Protein AF-A0A4Q8K245-F1 (afdb_monomer_lite)

Organism: Deinopis subrufa (NCBI:txid1905329)

InterPro domains:
  IPR043159 D-galactoside/L-rhamnose binding SUEL lectin domain superfamily [G3DSA:2.60.120.740] (26-124)

Sequence (124 aa):
MGRGRLYFTFITVLTFGAFLLLEHFASSKEFHREVACFKDVVRLNCGNHSFIAIHEAYFTGAQEENLTCTFPALEHEYIEDESATEAGNLSGCYEDIRVYVNRKCSGLNECRFSYEDEPEKICP

Secondary structure (DSSP, 8-state):
--SSHHHHHHHHHHHHHHHTT----------------TTS-EEEE--TT-----S--EEESS--TT----PPP--------TT---SS-GGG-EEE-HHHHHHHHTT-SEEEE-STT-TT----

Foldseek 3Di:
DDDPPPVVVVVVVVVVVVVVVPPPDPDPPDDDDDDDDQADKDKDAADDPDFDDDPFDKDALADDPPDDDDDPPPPPPDDDDPPPPPPDDSNPDMGGCNVVCCVQGTRHRMGIDHNNPPPPDPHD

Radius of gyration: 26.3 Å; chains: 1; bounding box: 87×25×61 Å

pLDDT: mean 73.12, std 18.88, range [38.72, 95.94]

Structure (mmCIF, N/CA/C/O backbone):
data_AF-A0A4Q8K245-F1
#
_entry.id   AF-A0A4Q8K245-F1
#
loop_
_atom_site.group_PDB
_atom_site.id
_atom_site.type_symbol
_atom_site.label_atom_id
_atom_site.label_alt_id
_atom_site.label_comp_id
_atom_site.label_asym_id
_atom_site.label_entity_id
_atom_site.label_seq_id
_atom_site.pdbx_PDB_ins_code
_atom_site.Cartn_x
_atom_site.Cartn_y
_atom_site.Cartn_z
_atom_site.occupancy
_atom_site.B_iso_or_equiv
_atom_site.auth_seq_id
_atom_site.auth_comp_id
_atom_site.auth_asym_id
_atom_site.auth_atom_id
_atom_site.pdbx_PDB_model_num
ATOM 1 N N . MET A 1 1 ? -63.505 11.879 28.312 1.00 49.59 1 MET A N 1
ATOM 2 C CA . MET A 1 1 ? -62.464 11.040 27.668 1.00 49.59 1 MET A CA 1
ATOM 3 C C . MET A 1 1 ? -62.004 11.737 26.392 1.00 49.59 1 MET A C 1
ATOM 5 O O . MET A 1 1 ? -62.877 12.137 25.641 1.00 49.59 1 MET A O 1
ATOM 9 N N . GLY A 1 2 ? -60.697 11.926 26.142 1.00 54.75 2 GLY A N 1
ATOM 10 C CA . GLY A 1 2 ? -60.235 12.246 24.773 1.00 54.75 2 GLY A CA 1
ATOM 11 C C . GLY A 1 2 ? -59.181 13.341 24.534 1.00 54.75 2 GLY A C 1
ATOM 12 O O . GLY A 1 2 ? -58.952 13.651 23.375 1.00 54.75 2 GLY A O 1
ATOM 13 N N . ARG A 1 3 ? -58.515 13.928 25.543 1.00 49.56 3 ARG A N 1
ATOM 14 C CA . ARG A 1 3 ? -57.474 14.967 25.303 1.00 49.56 3 ARG A CA 1
ATOM 15 C C . ARG A 1 3 ? -56.019 14.545 25.566 1.00 49.56 3 ARG A C 1
ATOM 17 O O . ARG A 1 3 ? -55.113 15.204 25.081 1.00 49.56 3 ARG A O 1
ATOM 24 N N . GLY A 1 4 ? -55.781 13.424 26.254 1.00 49.59 4 GLY A N 1
ATOM 25 C CA . GLY A 1 4 ? -54.425 12.960 26.600 1.00 49.59 4 GLY A CA 1
ATOM 26 C C . GLY A 1 4 ? -53.697 12.136 25.527 1.00 49.59 4 GLY A C 1
ATOM 27 O O . GLY A 1 4 ? -52.497 11.923 25.641 1.00 49.59 4 GLY A O 1
ATOM 28 N N . ARG A 1 5 ? -54.393 11.666 24.480 1.00 50.62 5 ARG A N 1
ATOM 29 C CA . ARG A 1 5 ? -53.818 10.738 23.483 1.00 50.62 5 ARG A CA 1
ATOM 30 C C . ARG A 1 5 ? -53.032 11.415 22.352 1.00 50.62 5 ARG A C 1
ATOM 32 O O . ARG A 1 5 ? -52.119 10.796 21.829 1.00 50.62 5 ARG A O 1
ATOM 39 N N . LEU A 1 6 ? -53.345 12.666 22.006 1.00 50.66 6 LEU A N 1
ATOM 40 C CA . LEU A 1 6 ? -52.697 13.388 20.896 1.00 50.66 6 LEU A CA 1
ATOM 41 C C . LEU A 1 6 ? -51.326 13.981 21.257 1.00 50.66 6 LEU A C 1
ATOM 43 O O . LEU A 1 6 ? -50.460 14.094 20.394 1.00 50.66 6 LEU A O 1
ATOM 47 N N . TYR A 1 7 ? -51.102 14.322 22.528 1.00 53.09 7 TYR A N 1
ATOM 48 C CA . TYR A 1 7 ? -49.815 14.863 22.981 1.00 53.09 7 TYR A CA 1
ATOM 49 C C . TYR A 1 7 ? -48.709 13.799 22.995 1.00 53.09 7 TYR A C 1
ATOM 51 O O . TYR A 1 7 ? -47.568 14.080 22.640 1.00 53.09 7 TYR A O 1
ATOM 59 N N . PHE A 1 8 ? -49.054 12.558 23.346 1.00 53.47 8 PHE A N 1
ATOM 60 C CA . PHE A 1 8 ? -48.093 11.456 23.445 1.00 53.47 8 PHE A CA 1
ATOM 61 C C . PHE A 1 8 ? -47.532 11.022 22.082 1.00 53.47 8 PHE A C 1
ATOM 63 O O . PHE A 1 8 ? -46.359 10.663 21.977 1.00 53.47 8 PHE A O 1
ATOM 70 N N . THR A 1 9 ? -48.341 11.093 21.023 1.00 55.25 9 THR A N 1
ATOM 71 C CA . THR A 1 9 ? -47.915 10.747 19.658 1.00 55.25 9 THR A CA 1
ATOM 72 C C . THR A 1 9 ? -47.022 11.816 19.030 1.00 55.25 9 THR A C 1
ATOM 74 O O . THR A 1 9 ? -46.083 11.483 18.321 1.00 55.25 9 THR A O 1
ATOM 77 N N . PHE A 1 10 ? -47.251 13.100 19.320 1.00 55.84 10 PHE A N 1
ATOM 78 C CA . PHE A 1 10 ? -46.391 14.172 18.801 1.00 55.84 10 PHE A CA 1
ATOM 79 C C . PHE A 1 10 ? -44.994 14.168 19.435 1.00 55.84 10 PHE A C 1
ATOM 81 O O . PHE A 1 10 ? -44.003 14.358 18.734 1.00 55.84 10 PHE A O 1
ATOM 88 N N . ILE A 1 11 ? -44.903 13.907 20.744 1.00 58.59 11 ILE A N 1
ATOM 89 C CA . ILE A 1 11 ? -43.617 13.865 21.458 1.00 58.59 11 ILE A CA 1
ATOM 90 C C . ILE A 1 11 ? -42.775 12.676 20.985 1.00 58.59 11 ILE A C 1
ATOM 92 O O . ILE A 1 11 ? -41.591 12.844 20.716 1.00 58.59 11 ILE A O 1
ATOM 96 N N . THR A 1 12 ? -43.384 11.499 20.817 1.00 57.22 12 THR A N 1
ATOM 97 C CA . THR A 1 12 ? -42.671 10.293 20.363 1.00 57.22 12 THR A CA 1
ATOM 98 C C . THR A 1 12 ? -42.132 10.428 18.938 1.00 57.22 12 THR A C 1
ATOM 100 O O . THR A 1 12 ? -40.985 10.058 18.692 1.00 57.22 12 THR A O 1
ATOM 103 N N . VAL A 1 13 ? -42.892 11.026 18.015 1.00 59.19 13 VAL A N 1
ATOM 104 C CA . VAL A 1 13 ? -42.427 11.279 16.637 1.00 59.19 13 VAL A CA 1
ATOM 105 C C . VAL A 1 13 ? -41.276 12.292 16.605 1.00 59.19 13 VAL A C 1
ATOM 107 O O . VAL A 1 13 ? -40.298 12.070 15.894 1.00 59.19 13 VAL A O 1
ATOM 110 N N . LEU A 1 14 ? -41.333 13.358 17.412 1.00 57.09 14 LEU A N 1
ATOM 111 C CA . LEU A 1 14 ? -40.240 14.335 17.518 1.00 57.09 14 LEU A CA 1
ATOM 112 C C . LEU A 1 14 ? -38.965 13.724 18.119 1.00 57.09 14 LEU A C 1
ATOM 114 O O . LEU A 1 14 ? -37.870 13.998 17.630 1.00 57.09 14 LEU A O 1
ATOM 118 N N . THR A 1 15 ? -39.086 12.861 19.133 1.00 56.16 15 THR A N 1
ATOM 119 C CA . THR A 1 15 ? -37.920 12.192 19.733 1.00 56.16 15 THR A CA 1
ATOM 120 C C . THR A 1 15 ? -37.309 11.131 18.817 1.00 56.16 15 THR A C 1
ATOM 122 O O . THR A 1 15 ? -36.087 11.026 18.762 1.00 56.16 15 THR A O 1
ATOM 125 N N . PHE A 1 16 ? -38.120 10.384 18.057 1.00 55.59 16 PHE A N 1
ATOM 126 C CA . PHE A 1 16 ? -37.610 9.413 17.079 1.00 55.59 16 PHE A CA 1
ATOM 127 C C . PHE A 1 16 ? -37.001 10.098 15.845 1.00 55.59 16 PHE A C 1
ATOM 129 O O . PHE A 1 16 ? -35.970 9.646 15.355 1.00 55.59 16 PHE A O 1
ATOM 136 N N . GLY A 1 17 ? -37.569 11.217 15.381 1.00 57.06 17 GLY A N 1
ATOM 137 C CA . GLY A 1 17 ? -37.001 12.006 14.282 1.00 57.06 17 GLY A CA 1
ATOM 138 C C . GLY A 1 17 ? -35.650 12.644 14.626 1.00 57.06 17 GLY A C 1
ATOM 139 O O . GLY A 1 17 ? -34.766 12.695 13.778 1.00 57.06 17 GLY A O 1
ATOM 140 N N . ALA A 1 18 ? -35.454 13.065 15.880 1.00 54.41 18 ALA A N 1
ATOM 141 C CA . ALA A 1 18 ? -34.168 13.583 16.352 1.00 54.41 18 ALA A CA 1
ATOM 142 C C . ALA A 1 18 ? -33.108 12.479 16.542 1.00 54.41 18 ALA A C 1
ATOM 144 O O . ALA A 1 18 ? -31.932 12.711 16.275 1.00 54.41 18 ALA A O 1
ATOM 145 N N . PHE A 1 19 ? -33.513 11.272 16.955 1.00 53.28 19 PHE A N 1
ATOM 146 C CA . PHE A 1 19 ? -32.602 10.130 17.112 1.00 53.28 19 PHE A CA 1
ATOM 147 C C . PHE A 1 19 ? -32.073 9.589 15.776 1.00 53.28 19 PHE A C 1
ATOM 149 O O . PHE A 1 19 ? -30.941 9.121 15.723 1.00 53.28 19 PHE A O 1
ATOM 156 N N . LEU A 1 20 ? -32.854 9.689 14.695 1.00 53.38 20 LEU A N 1
ATOM 157 C CA . LEU A 1 20 ? -32.429 9.272 13.351 1.00 53.38 20 LEU A CA 1
ATOM 158 C C . LEU A 1 20 ? -31.488 10.273 12.656 1.00 53.38 20 LEU A C 1
ATOM 160 O O . LEU A 1 20 ? -30.906 9.937 11.634 1.00 53.38 20 LEU A O 1
ATOM 164 N N . LEU A 1 21 ? -31.317 11.484 13.197 1.00 53.31 21 LEU A N 1
ATOM 165 C CA . LEU A 1 21 ? -30.367 12.482 12.682 1.00 53.31 21 LEU A CA 1
ATOM 166 C C . LEU A 1 21 ? -29.001 12.437 13.381 1.00 53.31 21 LEU A C 1
ATOM 168 O O . LEU A 1 21 ? -28.080 13.136 12.966 1.00 53.31 21 LEU A O 1
ATOM 172 N N . LEU A 1 22 ? -28.846 11.608 14.418 1.00 52.09 22 LEU A N 1
ATOM 173 C CA . LEU A 1 22 ? -27.556 11.320 15.046 1.00 52.09 22 LEU A CA 1
ATOM 174 C C . LEU A 1 22 ? -26.837 10.176 14.314 1.00 52.09 22 LEU A C 1
ATOM 176 O O . LEU A 1 22 ? -26.332 9.237 14.931 1.00 52.09 22 LEU A O 1
ATOM 180 N N . GLU A 1 23 ? -26.763 10.243 12.985 1.00 57.19 23 GLU A N 1
ATOM 181 C CA . GLU A 1 23 ? -25.785 9.422 12.282 1.00 57.19 23 GLU A CA 1
ATOM 182 C C . GLU A 1 23 ? -24.394 9.918 12.683 1.00 57.19 23 GLU A C 1
ATOM 184 O O . GLU A 1 23 ? -24.002 11.058 12.422 1.00 57.19 23 GLU A O 1
ATOM 189 N N . HIS A 1 24 ? -23.663 9.067 13.403 1.00 55.66 24 HIS A N 1
ATOM 190 C CA . HIS A 1 24 ? -22.238 9.237 13.635 1.00 55.66 24 HIS A CA 1
ATOM 191 C C . HIS A 1 24 ? -21.542 9.183 12.275 1.00 55.66 24 HIS A C 1
ATOM 193 O O . HIS A 1 24 ? -21.122 8.120 11.822 1.00 55.66 24 HIS A O 1
ATOM 199 N N . PHE A 1 25 ? -21.426 10.329 11.608 1.00 54.88 25 PHE A N 1
ATOM 200 C CA . PHE A 1 25 ? -20.512 10.457 10.489 1.00 54.88 25 PHE A CA 1
ATOM 201 C C . PHE A 1 25 ? -19.118 10.146 11.025 1.00 54.88 25 PHE A C 1
ATOM 203 O O . PHE A 1 25 ? -18.597 10.855 11.891 1.00 54.88 25 PHE A O 1
ATOM 210 N N . ALA A 1 26 ? -18.538 9.047 10.543 1.00 56.75 26 ALA A N 1
ATOM 211 C CA . ALA A 1 26 ? -17.134 8.747 10.737 1.00 56.75 26 ALA A CA 1
ATOM 212 C C . ALA A 1 26 ? -16.336 9.907 10.125 1.00 56.75 26 ALA A C 1
ATOM 214 O O . ALA A 1 26 ? -16.166 10.000 8.913 1.00 56.75 26 ALA A O 1
ATOM 215 N N . SER A 1 27 ? -15.941 10.858 10.968 1.00 59.62 27 SER A N 1
ATOM 216 C CA . SER A 1 27 ? -15.174 12.026 10.556 1.00 59.62 27 SER A CA 1
ATOM 217 C C . SER A 1 27 ? -13.703 11.638 10.525 1.00 59.62 27 SER A C 1
ATOM 219 O O . SER A 1 27 ? -13.138 11.269 11.559 1.00 59.62 27 SER A O 1
ATOM 221 N N . SER A 1 28 ? -13.094 11.690 9.339 1.00 65.06 28 SER A N 1
ATOM 222 C CA . SER A 1 28 ? -11.651 11.503 9.199 1.00 65.06 28 SER A CA 1
ATOM 223 C C . SER A 1 28 ? -10.947 12.669 9.888 1.00 65.06 28 SER A C 1
ATOM 225 O O . SER A 1 28 ? -11.011 13.808 9.425 1.00 65.06 28 SER A O 1
ATOM 227 N N . LYS A 1 29 ? -10.343 12.404 11.048 1.00 66.56 29 LYS A N 1
ATOM 228 C CA . LYS A 1 29 ? -9.685 13.434 11.864 1.00 66.56 29 LYS A CA 1
ATOM 229 C C . LYS A 1 29 ? -8.272 13.770 11.392 1.00 66.56 29 LYS A C 1
ATOM 231 O O . LYS A 1 29 ? -7.773 14.829 11.759 1.00 66.56 29 LYS A O 1
ATOM 236 N N . GLU A 1 30 ? -7.632 12.886 10.631 1.00 80.12 30 GLU A N 1
ATOM 237 C CA . GLU A 1 30 ? -6.208 12.979 10.320 1.00 80.12 30 GLU A CA 1
ATOM 238 C C . GLU A 1 30 ? -5.910 12.319 8.969 1.00 80.12 30 GLU A C 1
ATOM 240 O O . GLU A 1 30 ? -6.355 11.201 8.711 1.00 80.12 30 GLU A O 1
ATOM 245 N N . PHE A 1 31 ? -5.174 13.023 8.107 1.00 86.62 31 PHE A N 1
ATOM 246 C CA . PHE A 1 31 ? -4.715 12.510 6.819 1.00 86.62 31 PHE A CA 1
ATOM 247 C C . PHE A 1 31 ? -3.210 12.284 6.889 1.00 86.62 31 PHE A C 1
ATOM 249 O O . PHE A 1 31 ? -2.457 13.216 7.170 1.00 86.62 31 PHE A O 1
ATOM 256 N N . HIS A 1 32 ? -2.791 11.055 6.602 1.00 88.50 32 HIS A N 1
ATOM 257 C CA . HIS A 1 32 ? -1.388 10.668 6.500 1.00 88.50 32 HIS A CA 1
ATOM 258 C C . HIS A 1 32 ? -1.080 10.270 5.067 1.00 88.50 32 HIS A C 1
ATOM 260 O O . HIS A 1 32 ? -1.890 9.609 4.413 1.00 88.50 32 HIS A O 1
ATOM 266 N N . ARG A 1 33 ? 0.093 10.674 4.588 1.00 89.06 33 ARG A N 1
ATOM 267 C CA . ARG A 1 33 ? 0.601 10.312 3.269 1.00 89.06 33 ARG A CA 1
ATOM 268 C C . ARG A 1 33 ? 1.903 9.552 3.450 1.00 89.06 33 ARG A C 1
ATOM 270 O O . ARG A 1 33 ? 2.826 10.070 4.067 1.00 89.06 33 ARG A O 1
ATOM 277 N N . GLU A 1 34 ? 1.967 8.366 2.863 1.00 90.31 34 GLU A N 1
ATOM 278 C CA . GLU A 1 34 ? 3.161 7.527 2.838 1.00 90.31 34 GLU A CA 1
ATOM 279 C C . GLU A 1 34 ? 3.621 7.349 1.391 1.00 90.31 34 GLU A C 1
ATOM 281 O O . GLU A 1 34 ? 2.797 7.176 0.491 1.00 90.31 34 GLU A O 1
ATOM 286 N N . VAL A 1 35 ? 4.933 7.403 1.170 1.00 89.06 35 VAL A N 1
ATOM 287 C CA . VAL A 1 35 ? 5.559 7.236 -0.149 1.00 89.06 35 VAL A CA 1
ATOM 288 C C . VAL A 1 35 ? 6.695 6.232 -0.008 1.00 89.06 35 VAL A C 1
ATOM 290 O O . VAL A 1 35 ? 7.476 6.306 0.940 1.00 89.06 35 VAL A O 1
ATOM 293 N N . ALA A 1 36 ? 6.785 5.285 -0.936 1.00 89.19 36 ALA A N 1
ATOM 294 C CA . ALA A 1 36 ? 7.809 4.250 -0.934 1.00 89.19 36 ALA A CA 1
ATOM 295 C C . ALA A 1 36 ? 8.207 3.889 -2.368 1.00 89.19 36 ALA A C 1
ATOM 297 O O . ALA A 1 36 ? 7.430 4.102 -3.302 1.00 89.19 36 ALA A O 1
ATOM 298 N N . CYS A 1 37 ? 9.413 3.351 -2.545 1.00 88.12 37 CYS A N 1
ATOM 299 C CA . CYS A 1 37 ? 9.863 2.886 -3.851 1.00 88.12 37 CYS A CA 1
ATOM 300 C C . CYS A 1 37 ? 9.255 1.523 -4.204 1.00 88.12 37 CYS A C 1
ATOM 302 O O . CYS A 1 37 ? 8.715 0.823 -3.352 1.00 88.12 37 CYS A O 1
ATOM 304 N N . PHE A 1 38 ? 9.389 1.121 -5.471 1.00 85.50 38 PHE A N 1
ATOM 305 C CA . PHE A 1 38 ? 8.804 -0.108 -6.022 1.00 85.50 38 PHE A CA 1
ATOM 306 C C . PHE A 1 38 ? 9.027 -1.369 -5.158 1.00 85.50 38 PHE A C 1
ATOM 308 O O . PHE A 1 38 ? 8.093 -2.137 -4.947 1.00 85.50 38 PHE A O 1
ATOM 315 N N . LYS A 1 39 ? 10.246 -1.560 -4.630 1.00 85.94 39 LYS A N 1
ATOM 316 C CA . LYS A 1 39 ? 10.631 -2.732 -3.811 1.00 85.94 39 LYS A CA 1
ATOM 317 C C . LYS A 1 39 ? 10.394 -2.556 -2.311 1.00 85.94 39 LYS A C 1
ATOM 319 O O . LYS A 1 39 ? 10.665 -3.463 -1.525 1.00 85.94 39 LYS A O 1
ATOM 324 N N . ASP A 1 40 ? 9.953 -1.378 -1.894 1.00 90.06 40 ASP A N 1
ATOM 325 C CA . ASP A 1 40 ? 9.794 -1.073 -0.483 1.00 90.06 40 ASP A CA 1
ATOM 326 C C . ASP A 1 40 ? 8.421 -1.526 0.026 1.00 90.06 40 ASP A C 1
ATOM 328 O O . ASP A 1 40 ? 7.476 -1.795 -0.723 1.00 90.06 40 ASP A O 1
ATOM 332 N N . VAL A 1 41 ? 8.318 -1.620 1.351 1.00 92.69 41 VAL A N 1
ATOM 333 C CA . VAL A 1 41 ? 7.071 -1.946 2.043 1.00 92.69 41 VAL A CA 1
ATOM 334 C C . VAL A 1 41 ? 6.552 -0.694 2.736 1.00 92.69 41 VAL A C 1
ATOM 336 O O . VAL A 1 41 ? 7.135 -0.230 3.718 1.00 92.69 41 VAL A O 1
ATOM 339 N N . VAL A 1 42 ? 5.409 -0.200 2.274 1.00 93.88 42 VAL A N 1
ATOM 340 C CA . VAL A 1 42 ? 4.618 0.840 2.931 1.00 93.88 42 VAL A CA 1
ATOM 341 C C . VAL A 1 42 ? 3.990 0.266 4.199 1.00 93.88 42 VAL A C 1
ATOM 343 O O . VAL A 1 42 ? 3.380 -0.809 4.182 1.00 93.88 42 VAL A O 1
ATOM 346 N N . ARG A 1 43 ? 4.122 0.989 5.313 1.00 94.81 43 ARG A N 1
ATOM 347 C CA . ARG A 1 43 ? 3.517 0.629 6.601 1.00 94.81 43 ARG A CA 1
ATOM 348 C C . ARG A 1 43 ? 2.500 1.688 6.989 1.00 94.81 43 ARG A C 1
ATOM 350 O O . ARG A 1 43 ? 2.875 2.801 7.326 1.00 94.81 43 ARG A O 1
ATOM 357 N N . LEU A 1 44 ? 1.228 1.319 6.969 1.00 94.19 44 LEU A N 1
ATOM 358 C CA . LEU A 1 44 ? 0.133 2.178 7.403 1.00 94.19 44 LEU A CA 1
ATOM 359 C C . LEU A 1 44 ? -0.236 1.802 8.834 1.00 94.19 44 LEU A C 1
ATOM 361 O O . LEU A 1 44 ? -0.446 0.622 9.121 1.00 94.19 44 LEU A O 1
ATOM 365 N N . ASN A 1 45 ? -0.312 2.784 9.727 1.00 93.25 45 ASN A N 1
ATOM 366 C CA . ASN A 1 45 ? -0.686 2.557 11.117 1.00 93.25 45 ASN A CA 1
ATOM 367 C C . ASN A 1 45 ? -1.606 3.673 11.613 1.00 93.25 45 ASN A C 1
ATOM 369 O O . ASN A 1 45 ? -1.278 4.857 11.540 1.00 93.25 45 ASN A O 1
ATOM 373 N N . CYS A 1 46 ? -2.753 3.267 12.131 1.00 90.56 46 CYS A N 1
ATOM 374 C CA . CYS A 1 46 ? -3.708 4.102 12.824 1.00 90.56 46 CYS A CA 1
ATOM 375 C C . CYS A 1 46 ? -3.696 3.748 14.318 1.00 90.56 46 CYS A C 1
ATOM 377 O O . CYS A 1 46 ? -3.587 2.585 14.705 1.00 9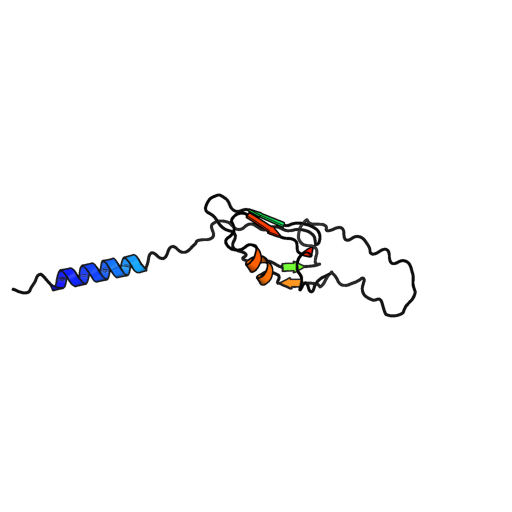0.56 46 CYS A O 1
ATOM 379 N N . GLY A 1 47 ? -3.808 4.767 15.174 1.00 87.38 47 GLY A N 1
ATOM 380 C CA . GLY A 1 47 ? -3.819 4.588 16.624 1.00 87.38 47 GLY A CA 1
ATOM 381 C C . GLY A 1 47 ? -4.967 3.710 17.144 1.00 87.38 47 GLY A C 1
ATOM 382 O O . GLY A 1 47 ? -5.889 3.314 16.434 1.00 87.38 47 GLY A O 1
ATOM 383 N N . ASN A 1 48 ? -4.938 3.425 18.447 1.00 84.19 48 ASN A N 1
ATOM 384 C CA . ASN A 1 48 ? -5.974 2.616 19.086 1.00 84.19 48 ASN A CA 1
ATOM 385 C C . ASN A 1 48 ? -7.354 3.288 18.927 1.00 84.19 48 ASN A C 1
ATOM 387 O O . ASN A 1 48 ? -7.550 4.412 19.389 1.00 84.19 48 ASN A O 1
ATOM 391 N N . HIS A 1 49 ? -8.300 2.567 18.313 1.00 87.25 49 HIS A N 1
ATOM 392 C CA . HIS A 1 49 ? -9.668 2.997 17.961 1.00 87.25 49 HIS A CA 1
ATOM 393 C C . HIS A 1 49 ?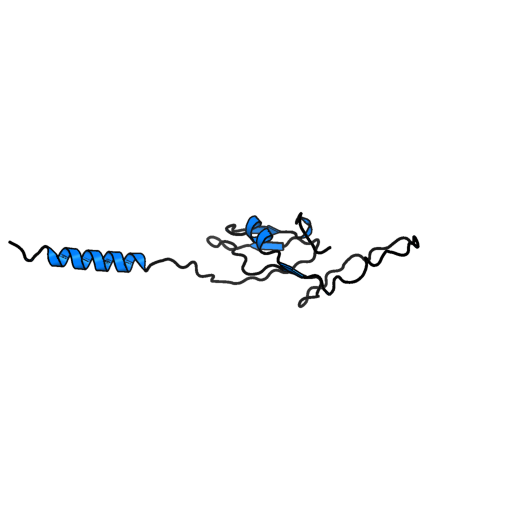 -9.829 3.823 16.673 1.00 87.25 49 HIS A C 1
ATOM 395 O O . HIS A 1 49 ? -10.910 4.371 16.446 1.00 87.25 49 HIS A O 1
ATOM 401 N N . SER A 1 50 ?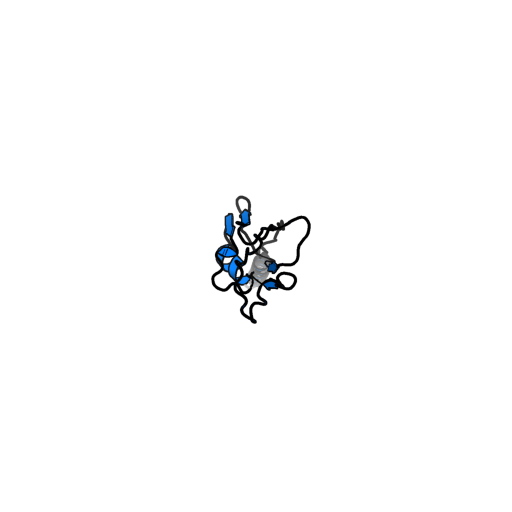 -8.815 3.893 15.814 1.00 89.12 50 SER A N 1
ATOM 402 C CA . SER A 1 50 ? -8.976 4.347 14.430 1.00 89.12 50 SER A CA 1
ATOM 403 C C . SER A 1 50 ? -8.607 3.238 13.455 1.00 89.12 50 SER A C 1
ATOM 405 O O . SER A 1 50 ? -7.890 2.308 13.803 1.00 89.12 50 SER A O 1
ATOM 407 N N . PHE A 1 51 ? -9.136 3.330 12.240 1.00 92.94 51 PHE A N 1
ATOM 408 C CA . PHE A 1 51 ? -8.889 2.374 11.171 1.00 92.94 51 PHE A CA 1
ATOM 409 C C . PHE A 1 51 ? -8.408 3.107 9.922 1.00 92.94 51 PHE A C 1
ATOM 411 O O . PHE A 1 51 ? -8.696 4.289 9.720 1.00 92.94 51 PHE A O 1
ATOM 418 N N . ILE A 1 52 ? -7.697 2.378 9.074 1.00 94.31 52 ILE A N 1
ATOM 419 C CA . ILE A 1 52 ? -7.172 2.870 7.811 1.00 94.31 52 ILE A CA 1
ATOM 420 C C . ILE A 1 52 ? -8.326 3.023 6.820 1.00 94.31 52 ILE A C 1
ATOM 422 O O . ILE A 1 52 ? -9.086 2.082 6.573 1.00 94.31 52 ILE A O 1
ATOM 426 N N . ALA A 1 53 ? -8.424 4.206 6.222 1.00 93.56 53 ALA A N 1
ATOM 427 C CA . ALA A 1 53 ? -9.280 4.484 5.079 1.00 93.56 53 ALA A CA 1
ATOM 428 C C . ALA A 1 53 ? -8.416 5.079 3.964 1.00 93.56 53 ALA A C 1
ATOM 430 O O . ALA A 1 53 ? -7.832 6.150 4.126 1.00 93.56 53 ALA A O 1
ATOM 431 N N . ILE A 1 54 ? -8.313 4.372 2.838 1.00 94.75 54 ILE A N 1
ATOM 432 C CA . ILE A 1 54 ? -7.496 4.820 1.710 1.00 94.75 54 ILE A CA 1
ATOM 433 C C . ILE A 1 54 ? -8.294 5.822 0.880 1.00 94.75 54 ILE A C 1
ATOM 435 O O . ILE A 1 54 ? -9.259 5.459 0.206 1.00 94.75 54 ILE A O 1
ATOM 439 N N . HIS A 1 55 ? -7.874 7.085 0.925 1.00 92.88 55 HIS A N 1
ATOM 440 C CA . HIS A 1 55 ? -8.448 8.152 0.106 1.00 92.88 55 HIS A CA 1
ATOM 441 C C . HIS A 1 55 ? -7.852 8.144 -1.310 1.00 92.88 55 HIS A C 1
ATOM 443 O O . HIS A 1 55 ? -8.573 8.098 -2.309 1.00 92.88 55 HIS A O 1
ATOM 449 N N . GLU A 1 56 ? -6.521 8.126 -1.386 1.00 93.62 56 GLU A N 1
ATOM 450 C CA . GLU A 1 56 ? -5.736 8.141 -2.618 1.00 93.62 56 GLU A CA 1
ATOM 451 C C . GLU A 1 56 ? -4.586 7.140 -2.527 1.00 93.62 56 GLU A C 1
ATOM 453 O O . GLU A 1 56 ? -3.990 6.967 -1.466 1.00 93.62 56 GLU A O 1
ATOM 458 N N . ALA A 1 57 ? -4.305 6.464 -3.639 1.00 94.19 57 ALA A N 1
ATOM 459 C CA . ALA A 1 57 ? -3.162 5.577 -3.795 1.00 94.19 57 ALA A CA 1
ATOM 460 C C . ALA A 1 57 ? -2.876 5.413 -5.289 1.00 94.19 57 ALA A C 1
ATOM 462 O O . ALA A 1 57 ? -3.737 4.968 -6.045 1.00 94.19 57 ALA A O 1
ATOM 463 N N . TYR A 1 58 ? -1.678 5.780 -5.714 1.00 92.25 58 TYR A N 1
ATOM 464 C CA . TYR A 1 58 ? -1.247 5.637 -7.094 1.00 92.25 58 TYR A CA 1
ATOM 465 C C . TYR A 1 58 ? 0.214 5.207 -7.121 1.00 92.25 58 TYR A C 1
ATOM 467 O O . TYR A 1 58 ? 0.998 5.588 -6.251 1.00 92.25 58 TYR A O 1
ATOM 475 N N . PHE A 1 59 ? 0.570 4.415 -8.121 1.00 90.56 59 PHE A N 1
ATOM 476 C CA . PHE A 1 59 ? 1.955 4.187 -8.487 1.00 90.56 59 PHE A CA 1
ATOM 477 C C . PHE A 1 59 ? 2.323 5.17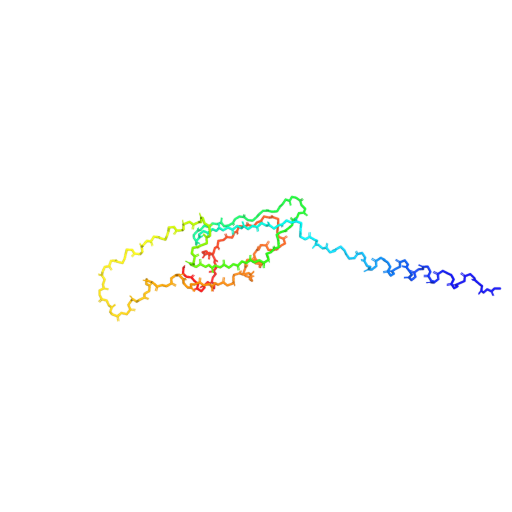0 -9.595 1.00 90.56 59 PHE A C 1
ATOM 479 O O . PHE A 1 59 ? 1.541 5.398 -10.518 1.00 90.56 59 PHE A O 1
ATOM 486 N N . THR A 1 60 ? 3.503 5.776 -9.502 1.00 86.38 60 THR A N 1
ATOM 487 C CA . THR A 1 60 ? 4.016 6.658 -10.546 1.00 86.38 60 THR A CA 1
ATOM 488 C C . THR A 1 60 ? 5.519 6.497 -10.692 1.00 86.38 60 THR A C 1
ATOM 490 O O . THR A 1 60 ? 6.230 6.346 -9.700 1.00 86.38 60 THR A O 1
ATOM 493 N N . GLY A 1 61 ? 6.008 6.536 -11.931 1.00 78.19 61 GLY A N 1
ATOM 494 C CA . GLY A 1 61 ? 7.445 6.626 -12.202 1.00 78.19 61 GLY A CA 1
ATOM 495 C C . GLY A 1 61 ? 7.951 8.070 -12.297 1.00 78.19 61 GLY A C 1
ATOM 496 O O . GLY A 1 61 ? 9.147 8.294 -12.496 1.00 78.19 61 GLY A O 1
ATOM 497 N N . ALA A 1 62 ? 7.066 9.060 -12.133 1.00 70.69 62 ALA A N 1
ATOM 498 C CA . ALA A 1 62 ? 7.471 10.443 -11.928 1.00 70.69 62 ALA A CA 1
ATOM 499 C C . ALA A 1 62 ? 8.060 10.611 -10.521 1.00 70.69 62 ALA A C 1
ATOM 501 O O . ALA A 1 62 ? 7.501 10.137 -9.533 1.00 70.69 62 ALA A O 1
ATOM 502 N N . GLN A 1 63 ? 9.188 11.312 -10.426 1.00 64.44 63 GLN A N 1
ATOM 503 C CA . GLN A 1 63 ? 9.795 11.618 -9.140 1.00 64.44 63 GLN A CA 1
ATOM 504 C C . GLN A 1 63 ? 8.913 12.619 -8.385 1.00 64.44 63 GLN A C 1
ATOM 506 O O . GLN A 1 63 ? 8.806 13.781 -8.778 1.00 64.44 63 GLN A O 1
ATOM 511 N N . GLU A 1 64 ? 8.282 12.163 -7.306 1.00 63.22 64 GLU A N 1
ATOM 512 C CA . GLU A 1 64 ? 7.577 13.028 -6.365 1.00 63.22 64 GLU A CA 1
ATOM 513 C C . GLU A 1 64 ? 8.488 13.493 -5.222 1.00 63.22 64 GLU A C 1
ATOM 515 O O . GLU A 1 64 ? 9.547 12.926 -4.946 1.00 63.22 64 GLU A O 1
ATOM 520 N N . GLU A 1 65 ? 8.074 14.594 -4.601 1.00 59.69 65 GLU A N 1
ATOM 521 C CA . GLU A 1 65 ? 8.844 15.439 -3.689 1.00 59.69 65 GLU A CA 1
ATOM 522 C C . GLU A 1 65 ? 9.717 14.648 -2.688 1.00 59.69 65 GLU A C 1
ATOM 524 O O . GLU A 1 65 ? 9.227 13.917 -1.831 1.00 59.69 65 GLU A O 1
ATOM 529 N N . ASN A 1 66 ? 11.037 14.853 -2.773 1.00 62.19 66 ASN A N 1
ATOM 530 C CA . ASN A 1 66 ? 12.079 14.398 -1.838 1.00 62.19 66 ASN A CA 1
ATOM 531 C C . ASN A 1 66 ? 12.384 12.890 -1.740 1.00 62.19 66 ASN A C 1
ATOM 533 O O . ASN A 1 66 ? 13.299 12.538 -0.990 1.00 62.19 66 ASN A O 1
ATOM 537 N N . LEU A 1 67 ? 11.732 12.005 -2.504 1.00 70.75 67 LEU A N 1
ATOM 538 C CA . LEU A 1 67 ? 12.125 10.590 -2.578 1.00 70.75 67 LEU A CA 1
ATOM 539 C C . LEU A 1 67 ? 12.896 10.314 -3.879 1.00 70.75 67 LEU A C 1
ATOM 541 O O . LEU A 1 67 ? 12.433 10.602 -4.979 1.00 70.75 67 LEU A O 1
ATOM 545 N N . THR A 1 68 ? 14.108 9.768 -3.765 1.00 69.50 68 THR A N 1
ATOM 546 C CA . THR A 1 68 ? 14.889 9.311 -4.925 1.00 69.50 68 THR A CA 1
ATOM 547 C C . THR A 1 68 ? 14.944 7.795 -4.890 1.00 69.50 68 THR A C 1
ATOM 549 O O . THR A 1 68 ? 15.649 7.219 -4.064 1.00 69.50 68 THR A O 1
ATOM 552 N N . CYS A 1 69 ? 14.187 7.151 -5.773 1.00 74.94 69 CYS A N 1
ATOM 553 C CA . CYS A 1 69 ? 14.226 5.705 -5.926 1.00 74.94 69 CYS A CA 1
ATOM 554 C C . CYS A 1 69 ? 15.394 5.321 -6.830 1.00 74.94 69 CYS A C 1
ATOM 556 O O . CYS A 1 69 ? 15.417 5.661 -8.012 1.00 74.94 69 CYS A O 1
ATOM 558 N N . THR A 1 70 ? 16.377 4.616 -6.273 1.00 67.56 70 THR A N 1
ATOM 559 C CA . THR A 1 70 ? 17.460 4.037 -7.068 1.00 67.56 70 THR A CA 1
ATOM 560 C C . THR A 1 70 ? 16.925 2.794 -7.762 1.00 67.56 70 THR A C 1
ATOM 562 O O . THR A 1 70 ? 16.836 1.723 -7.164 1.00 67.56 70 THR A O 1
ATOM 565 N N . PHE A 1 71 ? 16.565 2.930 -9.032 1.00 63.50 71 PHE A N 1
ATOM 566 C CA . PHE A 1 71 ? 16.334 1.769 -9.877 1.00 63.50 71 PHE A CA 1
ATOM 567 C C . PHE A 1 71 ? 17.702 1.176 -10.232 1.00 63.50 71 PHE A C 1
ATOM 569 O O . PHE A 1 71 ? 18.573 1.923 -10.691 1.00 63.50 71 PHE A O 1
ATOM 576 N N . PRO A 1 72 ? 17.950 -0.127 -9.999 1.00 52.34 72 PRO A N 1
ATOM 577 C CA . PRO A 1 72 ? 19.150 -0.748 -10.531 1.00 52.34 72 PRO A CA 1
ATOM 578 C C . PRO A 1 72 ? 19.082 -0.604 -12.050 1.00 52.34 72 PRO A C 1
ATOM 580 O O . PRO A 1 72 ? 18.123 -1.058 -12.673 1.00 52.34 72 PRO A O 1
ATOM 583 N N . ALA A 1 73 ? 20.064 0.086 -12.633 1.00 46.19 73 ALA A N 1
ATOM 584 C CA . ALA A 1 73 ? 20.230 0.100 -14.075 1.00 46.19 73 ALA A CA 1
ATOM 585 C C . ALA A 1 73 ? 20.270 -1.363 -14.524 1.00 46.19 73 ALA A C 1
ATOM 587 O O . ALA A 1 73 ? 21.070 -2.140 -14.006 1.00 46.19 73 ALA A O 1
ATOM 588 N N . LEU A 1 74 ? 19.363 -1.751 -15.420 1.00 47.59 74 LEU A N 1
ATOM 589 C CA . LEU A 1 74 ? 19.451 -3.043 -16.082 1.00 47.59 74 LEU A CA 1
ATOM 590 C C . LEU A 1 74 ? 20.790 -3.052 -16.828 1.00 47.59 74 LEU A C 1
ATOM 592 O O . LEU A 1 74 ? 20.910 -2.431 -17.886 1.00 47.59 74 LEU A O 1
ATOM 596 N N . GLU A 1 75 ? 21.807 -3.695 -16.251 1.00 38.72 75 GLU A N 1
ATOM 597 C CA . GLU A 1 75 ? 23.008 -4.110 -16.970 1.00 38.72 75 GLU A CA 1
ATOM 598 C C . GLU A 1 75 ? 22.547 -5.116 -18.028 1.00 38.72 75 GLU A C 1
ATOM 600 O O . GLU A 1 75 ? 22.489 -6.320 -17.796 1.00 38.72 75 GLU A O 1
ATOM 605 N N . HIS A 1 76 ? 22.121 -4.608 -19.183 1.00 45.22 76 HIS A N 1
ATOM 606 C CA . HIS A 1 76 ? 21.926 -5.431 -20.361 1.00 45.22 76 HIS A CA 1
ATOM 607 C C . HIS A 1 76 ? 23.314 -5.869 -20.830 1.00 45.22 76 HIS A C 1
ATOM 609 O O . HIS A 1 76 ? 24.083 -5.081 -21.384 1.00 45.22 76 HIS A O 1
ATOM 615 N N . GLU A 1 77 ? 23.643 -7.132 -20.574 1.00 42.69 77 GLU A N 1
ATOM 616 C CA . GLU A 1 77 ? 24.698 -7.834 -21.290 1.00 42.69 77 GLU A CA 1
ATOM 617 C C . GLU A 1 77 ? 24.304 -7.847 -22.779 1.00 42.69 77 GLU A C 1
ATOM 619 O O . GLU A 1 77 ? 23.218 -8.291 -23.148 1.00 42.69 77 GLU A O 1
ATOM 624 N N . TYR A 1 78 ? 25.151 -7.240 -23.612 1.00 42.19 78 TYR A N 1
ATOM 625 C CA . TYR A 1 78 ? 24.928 -6.981 -25.035 1.00 42.19 78 TYR A CA 1
ATOM 626 C C . TYR A 1 78 ? 24.515 -8.247 -25.806 1.00 42.19 78 TYR A C 1
ATOM 628 O O . TYR A 1 78 ? 25.336 -9.135 -26.034 1.00 42.19 78 TYR A O 1
ATOM 636 N N . ILE A 1 79 ? 23.283 -8.266 -26.318 1.00 46.88 79 ILE A N 1
ATOM 637 C CA . ILE A 1 79 ? 22.921 -8.988 -27.541 1.00 46.88 79 ILE A CA 1
ATOM 638 C C . ILE A 1 79 ? 22.167 -7.981 -28.411 1.00 46.88 79 ILE A C 1
ATOM 640 O O . ILE A 1 79 ? 21.097 -7.506 -28.038 1.00 46.88 79 ILE A O 1
ATOM 644 N N . GLU A 1 80 ? 22.780 -7.604 -29.533 1.00 49.00 80 GLU A N 1
ATOM 645 C CA . GLU A 1 80 ? 22.156 -6.795 -30.579 1.00 49.00 80 GLU A CA 1
ATOM 646 C C . GLU A 1 80 ? 20.974 -7.579 -31.162 1.00 49.00 80 GLU A C 1
ATOM 648 O O . GLU A 1 80 ? 21.161 -8.475 -31.983 1.00 49.00 80 GLU A O 1
ATOM 653 N N . ASP A 1 81 ? 19.759 -7.261 -30.720 1.00 42.59 81 ASP A N 1
ATOM 654 C CA . ASP A 1 81 ? 18.539 -7.623 -31.433 1.00 42.59 81 ASP A CA 1
ATOM 655 C C . ASP A 1 81 ? 17.663 -6.371 -31.549 1.00 42.59 81 ASP A C 1
ATOM 657 O O . ASP A 1 81 ? 17.329 -5.704 -30.561 1.00 42.59 81 ASP A O 1
ATOM 661 N N . GLU A 1 82 ? 17.356 -6.000 -32.788 1.00 52.34 82 GLU A N 1
ATOM 662 C CA . GLU A 1 82 ? 16.624 -4.792 -33.158 1.00 52.34 82 GLU A CA 1
ATOM 663 C C . GLU A 1 82 ? 15.134 -4.929 -32.794 1.00 52.34 82 GLU A C 1
ATOM 665 O O . GLU A 1 82 ? 14.273 -5.062 -33.656 1.00 52.34 82 GLU A O 1
ATOM 670 N N . SER A 1 83 ? 14.811 -4.927 -31.498 1.00 49.62 83 SER A N 1
ATOM 671 C CA . SER A 1 83 ? 13.455 -4.653 -30.982 1.00 49.62 83 SER A CA 1
ATOM 672 C C . SER A 1 83 ? 13.387 -4.351 -29.475 1.00 49.62 83 SER A C 1
ATOM 674 O O . SER A 1 83 ? 12.296 -4.259 -28.919 1.00 49.62 83 SER A O 1
ATOM 676 N N . ALA A 1 84 ? 14.512 -4.127 -28.789 1.00 44.06 84 ALA A N 1
ATOM 677 C CA . ALA A 1 84 ? 14.514 -3.829 -27.355 1.00 44.06 84 ALA A CA 1
ATOM 678 C C . ALA A 1 84 ? 14.489 -2.313 -27.083 1.00 44.06 84 ALA A C 1
ATOM 680 O O . ALA A 1 84 ? 15.513 -1.686 -26.828 1.00 44.06 84 ALA A O 1
ATOM 681 N N . THR A 1 85 ? 13.297 -1.712 -27.115 1.00 45.31 85 THR A N 1
ATOM 682 C CA . THR A 1 85 ? 13.051 -0.373 -26.537 1.00 45.31 85 THR A CA 1
ATOM 683 C C . THR A 1 85 ? 12.294 -0.507 -25.210 1.00 45.31 85 THR A C 1
ATOM 685 O O . THR A 1 85 ? 11.261 0.118 -25.021 1.00 45.31 85 THR A O 1
ATOM 688 N N . GLU A 1 86 ? 12.768 -1.351 -24.287 1.00 49.84 86 GLU A N 1
ATOM 689 C CA . GLU A 1 86 ? 12.127 -1.551 -22.966 1.00 49.84 86 GLU A CA 1
ATOM 690 C C . GLU A 1 86 ? 12.934 -0.968 -21.795 1.00 49.84 86 GLU A C 1
ATOM 692 O O . GLU A 1 86 ? 12.672 -1.237 -20.628 1.00 49.84 86 GLU A O 1
ATOM 697 N N . ALA A 1 87 ? 13.894 -0.094 -22.090 1.00 48.53 87 ALA A N 1
ATOM 698 C CA . ALA A 1 87 ? 14.527 0.766 -21.099 1.00 48.53 87 ALA A CA 1
ATOM 699 C C . ALA A 1 87 ? 14.274 2.227 -21.479 1.00 48.53 87 ALA A C 1
ATOM 701 O O . ALA A 1 87 ? 15.135 2.888 -22.053 1.00 48.53 87 ALA A O 1
ATOM 702 N N . GLY A 1 88 ? 13.077 2.744 -21.197 1.00 47.31 88 GLY A N 1
ATOM 703 C CA . GLY A 1 88 ? 12.846 4.181 -21.353 1.00 47.31 88 GLY A CA 1
ATOM 704 C C . GLY A 1 88 ? 11.409 4.601 -21.597 1.00 47.31 88 GLY A C 1
ATOM 705 O O . GLY A 1 88 ? 11.090 5.024 -22.700 1.00 47.31 88 GLY A O 1
ATOM 706 N N . ASN A 1 89 ? 10.568 4.533 -20.560 1.00 47.56 89 ASN A N 1
ATOM 707 C CA . ASN A 1 89 ? 9.528 5.542 -20.288 1.00 47.56 89 ASN A CA 1
ATOM 708 C C . ASN A 1 89 ? 8.848 5.330 -18.914 1.00 47.56 89 ASN A C 1
ATOM 710 O O . ASN A 1 89 ? 7.635 5.455 -18.778 1.00 47.56 89 ASN A O 1
ATOM 714 N N . LEU A 1 90 ? 9.619 5.057 -17.850 1.00 57.47 90 LEU A N 1
ATOM 715 C CA . LEU A 1 90 ? 9.080 5.114 -16.476 1.00 57.47 90 LEU A CA 1
ATOM 716 C C . LEU A 1 90 ? 8.553 6.519 -16.126 1.00 57.47 90 LEU A C 1
ATOM 718 O O . LEU A 1 90 ? 7.619 6.646 -15.346 1.00 57.47 90 LEU A O 1
ATOM 722 N N . SER A 1 91 ? 9.073 7.571 -16.767 1.00 58.25 91 SER A N 1
ATOM 723 C CA . SER A 1 91 ? 8.656 8.967 -16.571 1.00 58.25 91 SER A CA 1
ATOM 724 C C . SER A 1 91 ? 7.184 9.259 -16.900 1.00 58.25 91 SER A C 1
ATOM 726 O O . SER A 1 91 ? 6.709 10.345 -16.571 1.00 58.25 91 SER A O 1
ATOM 728 N N . GLY A 1 92 ? 6.464 8.324 -17.532 1.00 68.44 92 GLY A N 1
ATOM 729 C CA . GLY A 1 92 ? 5.042 8.453 -17.862 1.00 68.44 92 GLY A CA 1
ATOM 730 C C . GLY A 1 92 ? 4.130 7.394 -17.241 1.00 68.44 92 GLY A C 1
ATOM 731 O O . GLY A 1 92 ? 2.940 7.399 -17.549 1.00 68.44 92 GLY A O 1
ATOM 732 N N . CYS A 1 93 ? 4.646 6.481 -16.410 1.00 82.31 93 CYS A N 1
ATOM 733 C CA . CYS A 1 93 ? 3.799 5.447 -15.817 1.00 82.31 93 CYS A CA 1
ATOM 734 C C . CYS A 1 93 ? 3.001 6.028 -14.651 1.00 82.31 93 CYS A C 1
ATOM 736 O O . CYS A 1 93 ? 3.594 6.587 -13.732 1.00 82.31 93 CYS A O 1
ATOM 738 N N . TYR A 1 94 ? 1.676 5.904 -14.708 1.00 88.38 94 TYR A N 1
ATOM 739 C CA . TYR A 1 94 ? 0.742 6.277 -13.650 1.00 88.38 94 TYR A CA 1
ATOM 740 C C . TYR A 1 94 ? -0.335 5.200 -13.557 1.00 88.38 94 TYR A C 1
ATOM 742 O O . TYR A 1 94 ? -0.999 4.899 -14.551 1.00 88.38 94 TYR A O 1
ATOM 750 N N . GLU A 1 95 ? -0.528 4.649 -12.368 1.00 91.12 95 GLU A N 1
ATOM 751 C CA . GLU A 1 95 ? -1.507 3.599 -12.115 1.00 91.12 95 GLU A CA 1
ATOM 752 C C . GLU A 1 95 ? -2.283 3.896 -10.834 1.00 91.12 95 GLU A C 1
ATOM 754 O O . GLU A 1 95 ? -1.701 4.164 -9.785 1.00 91.12 95 GLU A O 1
ATOM 759 N N . ASP A 1 96 ? -3.613 3.843 -10.912 1.00 93.00 96 ASP A N 1
ATOM 760 C CA . ASP A 1 96 ? -4.489 3.965 -9.749 1.00 93.00 96 ASP A CA 1
ATOM 761 C C . ASP A 1 96 ? -4.619 2.608 -9.047 1.00 93.00 96 ASP A C 1
ATOM 763 O O . ASP A 1 96 ? -5.414 1.752 -9.437 1.00 93.00 96 ASP A O 1
ATOM 767 N N . ILE A 1 97 ? -3.856 2.442 -7.971 1.00 94.69 97 ILE A N 1
ATOM 768 C CA . ILE A 1 97 ? -3.810 1.212 -7.171 1.00 94.69 97 ILE A CA 1
ATOM 769 C C . ILE A 1 97 ? -4.803 1.237 -5.998 1.00 94.69 97 ILE A C 1
ATOM 771 O O . ILE A 1 97 ? -4.797 0.341 -5.145 1.00 94.69 97 ILE A O 1
ATOM 775 N N . ARG A 1 98 ? -5.695 2.241 -5.916 1.00 95.12 98 ARG A N 1
ATOM 776 C CA . ARG A 1 98 ? -6.633 2.391 -4.785 1.00 95.12 98 ARG A CA 1
ATOM 777 C C . ARG A 1 98 ? -7.472 1.157 -4.552 1.00 95.12 98 ARG A C 1
ATOM 779 O O . ARG A 1 98 ? -7.720 0.825 -3.397 1.00 95.12 98 ARG A O 1
ATOM 786 N N . VAL A 1 99 ? -7.953 0.498 -5.605 1.00 93.88 99 VAL A N 1
ATOM 787 C CA . VAL A 1 99 ? -8.825 -0.679 -5.465 1.00 93.88 99 VAL A CA 1
ATOM 788 C C . VAL A 1 99 ? -8.084 -1.808 -4.755 1.00 93.88 99 VAL A C 1
ATOM 790 O O . VAL A 1 99 ? -8.636 -2.420 -3.837 1.00 93.88 99 VAL A O 1
ATOM 793 N N . TYR A 1 100 ? -6.832 -2.057 -5.137 1.00 94.06 100 TYR A N 1
ATOM 794 C CA . TYR A 1 100 ? -6.020 -3.113 -4.549 1.00 94.06 100 TYR A CA 1
ATOM 795 C C . TYR A 1 100 ? -5.635 -2.792 -3.100 1.00 94.06 100 TYR A C 1
ATOM 797 O O . TYR A 1 100 ? -5.906 -3.591 -2.197 1.0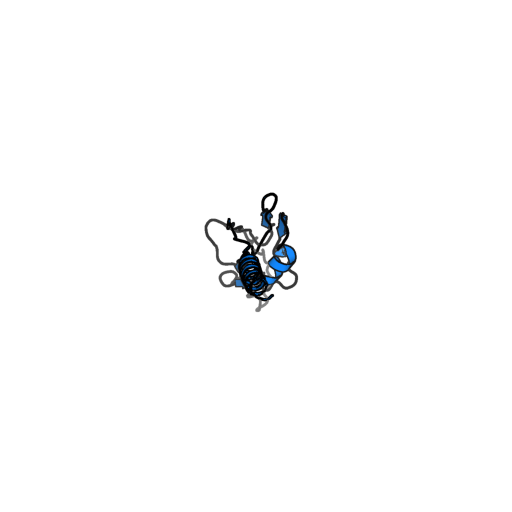0 94.06 100 TYR A O 1
ATOM 805 N N . VAL A 1 101 ? -5.115 -1.586 -2.843 1.00 94.81 101 VAL A N 1
ATOM 806 C CA . VAL A 1 101 ? -4.735 -1.161 -1.484 1.00 94.81 101 VAL A CA 1
ATOM 807 C C . VAL A 1 101 ? -5.954 -1.129 -0.558 1.00 94.81 101 VAL A C 1
ATOM 809 O O . VAL A 1 101 ? -5.870 -1.599 0.576 1.00 94.81 101 VAL A O 1
ATOM 812 N N . ASN A 1 102 ? -7.118 -0.670 -1.038 1.00 95.75 102 ASN A N 1
ATOM 813 C CA . ASN A 1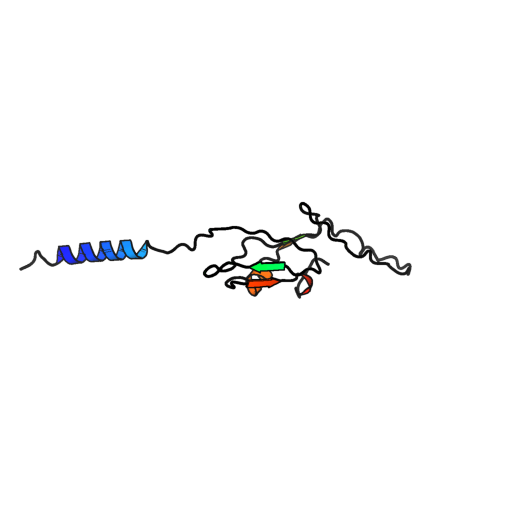 102 ? -8.357 -0.697 -0.256 1.00 95.75 102 ASN A CA 1
ATOM 814 C C . ASN A 1 102 ? -8.749 -2.117 0.147 1.00 95.75 102 ASN A C 1
ATOM 816 O O . ASN A 1 102 ? -9.081 -2.351 1.307 1.00 95.75 102 ASN A O 1
ATOM 820 N N . ARG A 1 103 ? -8.695 -3.074 -0.787 1.00 94.94 103 ARG A N 1
ATOM 821 C CA . ARG A 1 103 ? -9.021 -4.478 -0.490 1.00 94.94 103 ARG A CA 1
ATOM 822 C C . ARG A 1 103 ? -8.084 -5.081 0.557 1.00 94.94 103 ARG A C 1
ATOM 824 O O . ARG A 1 103 ? -8.522 -5.937 1.319 1.00 94.94 103 ARG A O 1
ATOM 831 N N . LYS A 1 104 ? -6.818 -4.653 0.587 1.00 95.44 104 LYS A N 1
ATOM 832 C CA . LYS A 1 104 ? -5.797 -5.188 1.498 1.00 95.44 104 LYS A CA 1
ATOM 833 C C . LYS A 1 104 ? -5.777 -4.500 2.867 1.00 95.44 104 LYS A C 1
ATOM 835 O O . LYS A 1 104 ? -5.559 -5.181 3.863 1.00 95.44 104 LYS A O 1
ATOM 840 N N . CYS A 1 105 ? -5.980 -3.182 2.926 1.00 95.75 105 CYS A N 1
ATOM 841 C CA . CYS A 1 105 ? -5.695 -2.382 4.122 1.00 95.75 105 CYS A CA 1
ATOM 842 C C . CYS A 1 105 ? -6.909 -1.714 4.777 1.00 95.75 105 CYS A C 1
ATOM 844 O O . CYS A 1 105 ? -6.844 -1.406 5.969 1.00 95.75 105 CYS A O 1
ATOM 846 N N . SER A 1 106 ? -7.993 -1.447 4.044 1.00 95.38 106 SER A N 1
ATOM 847 C CA . SER A 1 106 ? -9.090 -0.641 4.592 1.00 95.38 106 SER A CA 1
ATOM 848 C C . SER A 1 106 ? -9.840 -1.370 5.705 1.00 95.38 106 SER A C 1
ATOM 850 O O . SER A 1 106 ? -10.166 -2.550 5.594 1.00 95.38 106 SER A O 1
ATOM 852 N N . GLY A 1 107 ? -10.116 -0.650 6.794 1.00 94.25 107 GLY A N 1
ATOM 853 C CA . GLY A 1 107 ? -10.744 -1.198 8.000 1.00 94.25 107 GLY A CA 1
ATOM 854 C C . GLY A 1 107 ? -9.779 -1.880 8.978 1.00 94.25 107 GLY A C 1
ATOM 855 O O . GLY A 1 107 ? -10.209 -2.262 10.065 1.00 94.25 107 GLY A O 1
ATOM 856 N N . LEU A 1 108 ? -8.491 -2.013 8.639 1.00 95.12 108 LEU A N 1
ATOM 857 C CA . LEU A 1 108 ? -7.453 -2.477 9.566 1.00 95.12 108 LEU A CA 1
ATOM 858 C C . LEU A 1 108 ? -6.861 -1.306 10.358 1.00 95.12 108 LEU A C 1
ATOM 860 O O . LEU A 1 108 ? -6.888 -0.168 9.900 1.00 95.12 108 LEU A O 1
ATOM 864 N N . ASN A 1 109 ? -6.272 -1.587 11.522 1.00 94.44 109 ASN A N 1
ATOM 865 C CA . ASN A 1 109 ? -5.532 -0.575 12.288 1.00 94.44 109 ASN A CA 1
ATOM 866 C C . ASN A 1 109 ? -4.060 -0.493 11.843 1.00 94.44 109 ASN A C 1
ATOM 868 O O . ASN A 1 109 ? -3.486 0.587 11.826 1.00 94.44 109 ASN A O 1
ATOM 872 N N . GLU A 1 110 ? -3.453 -1.616 11.445 1.00 95.31 110 GLU A N 1
ATOM 873 C CA . GLU A 1 110 ? -2.103 -1.684 10.868 1.00 95.31 110 GLU A CA 1
ATOM 874 C C . GLU A 1 110 ? -2.162 -2.462 9.548 1.00 95.31 110 GLU A C 1
ATOM 876 O O . GLU A 1 110 ? -2.816 -3.505 9.466 1.00 95.31 110 GLU A O 1
ATOM 881 N N . CYS A 1 111 ? -1.464 -1.977 8.521 1.00 95.94 111 CYS A N 1
ATOM 882 C CA . CYS A 1 111 ? -1.318 -2.667 7.246 1.00 95.94 111 CYS A CA 1
ATOM 883 C C . CYS A 1 111 ? 0.108 -2.552 6.706 1.00 95.94 111 CYS A C 1
ATOM 885 O O . CYS A 1 111 ? 0.767 -1.521 6.847 1.00 95.94 111 CYS A O 1
ATOM 887 N N . ARG A 1 112 ? 0.567 -3.613 6.039 1.00 95.69 112 ARG A N 1
ATOM 888 C CA . ARG A 1 112 ? 1.822 -3.629 5.283 1.00 95.69 112 ARG A CA 1
ATOM 889 C C . ARG A 1 112 ? 1.520 -3.925 3.827 1.00 95.69 112 ARG A C 1
ATOM 891 O O . ARG A 1 112 ? 0.886 -4.933 3.508 1.00 95.69 112 ARG A O 1
ATOM 898 N N . PHE A 1 113 ? 1.975 -3.038 2.961 1.00 93.62 113 PHE A N 1
ATOM 899 C CA . PHE A 1 113 ? 1.708 -3.078 1.535 1.00 93.62 113 PHE A CA 1
ATOM 900 C C . PHE A 1 113 ? 3.019 -2.930 0.769 1.00 93.62 113 PHE A C 1
ATOM 902 O O . PHE A 1 113 ? 3.814 -2.055 1.085 1.00 93.62 113 PHE A O 1
ATOM 909 N N . SER A 1 114 ? 3.238 -3.770 -0.235 1.00 92.56 114 SER A N 1
ATOM 910 C CA . SER A 1 114 ? 4.273 -3.565 -1.241 1.00 92.56 114 SER A CA 1
ATOM 911 C C . SER A 1 114 ? 3.614 -3.642 -2.607 1.00 92.56 114 SER A C 1
ATOM 913 O O . SER A 1 114 ? 2.736 -4.483 -2.819 1.00 92.56 114 SER A O 1
ATOM 915 N N . TYR A 1 115 ? 4.032 -2.757 -3.506 1.00 90.75 115 TYR A N 1
ATOM 916 C CA . TYR A 1 115 ? 3.579 -2.765 -4.891 1.00 90.75 115 TYR A CA 1
ATOM 917 C C . TYR A 1 115 ? 4.177 -3.948 -5.668 1.00 90.75 115 TYR A C 1
ATOM 919 O O . TYR A 1 115 ? 3.560 -4.464 -6.595 1.00 90.75 115 TYR A O 1
ATOM 927 N N . GLU A 1 116 ? 5.333 -4.470 -5.238 1.00 88.62 116 GLU A N 1
ATOM 928 C CA . GLU A 1 116 ? 5.920 -5.670 -5.835 1.00 88.62 116 GLU A CA 1
ATOM 929 C C . GLU A 1 116 ? 4.964 -6.878 -5.774 1.00 88.62 116 GLU A C 1
ATOM 931 O O . GLU A 1 116 ? 4.895 -7.638 -6.743 1.00 88.62 116 GLU A O 1
ATOM 936 N N . ASP A 1 117 ? 4.175 -6.978 -4.696 1.00 88.06 117 ASP A N 1
ATOM 937 C CA . ASP A 1 117 ? 3.186 -8.037 -4.444 1.00 88.06 117 ASP A CA 1
ATOM 938 C C . ASP A 1 117 ? 1.881 -7.882 -5.253 1.00 88.06 117 ASP A C 1
ATOM 940 O O . ASP A 1 117 ? 0.957 -8.683 -5.082 1.00 88.06 117 ASP A O 1
ATOM 944 N N . GLU A 1 118 ? 1.717 -6.824 -6.050 1.00 87.56 118 GLU A N 1
ATOM 945 C CA . GLU A 1 118 ? 0.506 -6.610 -6.843 1.00 87.56 118 GLU A CA 1
ATOM 946 C C . GLU A 1 118 ? 0.504 -7.518 -8.090 1.00 87.56 118 GLU A C 1
ATOM 948 O O . GLU A 1 118 ? 1.385 -7.394 -8.943 1.00 87.56 118 GLU A O 1
ATOM 953 N N . PRO A 1 119 ? -0.459 -8.457 -8.218 1.00 82.88 119 PRO A N 1
ATOM 954 C CA . PRO A 1 119 ? -0.427 -9.472 -9.275 1.00 82.88 119 PRO A CA 1
ATOM 955 C C . PRO A 1 119 ? -0.840 -8.937 -10.652 1.00 82.88 119 PRO A C 1
ATOM 957 O O . PRO A 1 119 ? -0.513 -9.551 -11.663 1.00 82.88 119 PRO A O 1
ATOM 960 N N . GLU A 1 120 ? -1.570 -7.822 -10.690 1.00 86.31 120 GLU A N 1
ATOM 961 C CA . GLU A 1 120 ? -2.125 -7.212 -11.906 1.00 86.31 120 GLU A CA 1
ATOM 962 C C . GLU A 1 120 ? -1.468 -5.857 -12.214 1.00 86.31 120 GLU A C 1
ATOM 964 O O . GLU A 1 120 ? -2.062 -5.035 -12.906 1.00 86.31 120 GLU A O 1
ATOM 969 N N . LYS A 1 121 ? -0.249 -5.622 -11.704 1.00 85.50 121 LYS A N 1
ATOM 970 C CA . LYS A 1 121 ? 0.463 -4.355 -11.891 1.00 85.50 121 LYS A CA 1
ATOM 971 C C . LYS A 1 121 ? 0.763 -4.083 -13.361 1.00 85.50 121 LYS A C 1
ATOM 973 O O . LYS A 1 121 ? 1.268 -4.950 -14.079 1.00 85.50 121 LYS A O 1
ATOM 978 N N . ILE A 1 122 ? 0.456 -2.865 -13.788 1.00 82.25 122 ILE A N 1
ATOM 979 C CA . ILE A 1 122 ? 0.686 -2.405 -15.160 1.00 82.25 122 ILE A CA 1
ATOM 980 C C . ILE A 1 122 ? 2.067 -1.754 -15.273 1.00 82.25 122 ILE A C 1
ATOM 982 O O . ILE A 1 122 ? 2.717 -1.877 -16.314 1.00 82.25 122 ILE A O 1
ATOM 986 N N . CYS A 1 123 ? 2.527 -1.077 -14.218 1.00 80.94 123 CYS A N 1
ATOM 987 C CA . CYS A 1 123 ? 3.841 -0.449 -14.207 1.00 80.94 123 CYS A CA 1
ATOM 988 C C . CYS A 1 123 ? 4.961 -1.407 -13.733 1.00 80.94 123 CYS A C 1
ATOM 990 O O . CYS A 1 123 ? 4.749 -2.202 -12.811 1.00 80.94 123 CYS A O 1
ATOM 992 N N . PRO A 1 124 ? 6.151 -1.344 -14.367 1.00 65.44 124 PRO A N 1
ATOM 993 C CA . PRO A 1 124 ? 7.292 -2.210 -14.067 1.00 65.44 124 PRO A CA 1
ATOM 994 C C . PRO A 1 124 ? 8.074 -1.819 -12.807 1.00 65.44 124 PRO A C 1
ATOM 996 O O . PRO A 1 124 ? 8.091 -0.620 -12.437 1.00 65.44 124 PRO A O 1
#